Protein AF-A0A834W1Y5-F1 (afdb_monomer_lite)

Radius of gyration: 19.92 Å; chains: 1; bounding box: 45×45×52 Å

InterPro domains:
  IPR004853 Sugar phosphate transporter domain [PF03151] (4-150)
  IPR037185 Multidrug transporter EmrE superfamily [SSF103481] (74-153)
  IPR050186 Triose Phosphate/Phosphate Translocator [PTHR11132] (5-156)

Sequence (162 aa):
MERAGFWSAMASNLTNQSRNVLSKKVMAKKEESIDNITLFSIITIMSFFLLAPVTVFMEGVKFTPAYLQSAGLNVGQVYTRSLIAALCFHAYQQVSYMILQRVSPVTHSVGNCVKRVVVIVSSVIFFQTPVSPINAFGTGIALAGVFLYSRVKRIKAKPKTA

pLDDT: mean 78.98, std 10.66, range [37.41, 92.5]

Secondary structure (DSSP, 8-state):
-HHHHHHHHHHHHHHHHHHHHHHHHHHHH-SS---HHHHHHHHHHHHHHHHHHHHHHHH-S---HHHHHHTT--HHHHHHHHHHHHHHHHHHHHHHHHHHHHS-HHHHHHHHHHHHHHHHHHHHHHH-----HHHHHHHHHHHHHHHHHHHHHHHHTS----

Structure (mmCIF, N/CA/C/O backbone):
data_AF-A0A834W1Y5-F1
#
_entry.id   AF-A0A834W1Y5-F1
#
loop_
_atom_site.group_PDB
_atom_site.id
_atom_site.type_symbol
_atom_site.label_atom_id
_atom_site.label_alt_id
_atom_site.label_comp_id
_atom_site.label_asym_id
_atom_site.label_entity_id
_atom_site.label_seq_id
_atom_site.pdbx_PDB_ins_code
_atom_site.Cartn_x
_atom_site.Cartn_y
_atom_site.Cartn_z
_atom_site.occupancy
_atom_site.B_iso_or_equiv
_atom_site.auth_seq_id
_atom_site.auth_comp_id
_atom_site.auth_asym_id
_atom_site.auth_atom_id
_atom_site.pdbx_PDB_model_num
ATOM 1 N N . MET A 1 1 ? 18.088 -9.286 -2.445 1.00 56.00 1 MET A N 1
ATOM 2 C CA . MET A 1 1 ? 16.839 -8.503 -2.612 1.00 56.00 1 MET A CA 1
ATOM 3 C C . MET A 1 1 ? 15.673 -9.060 -1.783 1.00 56.00 1 MET A C 1
ATOM 5 O O . MET A 1 1 ? 14.942 -8.272 -1.199 1.00 56.00 1 MET A O 1
ATOM 9 N N . GLU A 1 2 ? 15.536 -10.386 -1.642 1.00 62.88 2 GLU A N 1
ATOM 10 C CA . GLU A 1 2 ? 14.401 -11.041 -0.954 1.00 62.88 2 GLU A CA 1
ATOM 11 C C . GLU A 1 2 ? 14.188 -10.626 0.515 1.00 62.88 2 GLU A C 1
ATOM 13 O O . GLU A 1 2 ? 13.062 -10.344 0.920 1.00 62.88 2 GLU A O 1
ATOM 18 N N . ARG A 1 3 ? 15.260 -10.505 1.315 1.00 83.88 3 ARG A N 1
ATOM 19 C CA . ARG A 1 3 ? 15.147 -10.126 2.740 1.00 83.88 3 ARG A CA 1
ATOM 20 C C . ARG A 1 3 ? 14.629 -8.697 2.932 1.00 83.88 3 ARG A C 1
ATOM 22 O O . ARG A 1 3 ? 13.790 -8.464 3.795 1.00 83.88 3 ARG A O 1
ATOM 29 N N . ALA A 1 4 ? 15.092 -7.750 2.115 1.00 87.12 4 ALA A N 1
ATOM 30 C CA . ALA A 1 4 ? 14.661 -6.354 2.197 1.00 87.12 4 ALA A CA 1
ATOM 31 C C . ALA A 1 4 ? 13.180 -6.194 1.815 1.00 87.12 4 ALA A C 1
ATOM 33 O O . ALA A 1 4 ? 12.445 -5.484 2.500 1.00 87.12 4 ALA A O 1
ATOM 34 N N . GLY A 1 5 ? 12.723 -6.910 0.778 1.00 88.44 5 GLY A N 1
ATOM 35 C CA . GLY A 1 5 ? 11.311 -6.936 0.388 1.00 88.44 5 GLY A CA 1
ATOM 36 C C . GLY A 1 5 ? 10.411 -7.507 1.486 1.00 88.44 5 GLY A C 1
ATOM 37 O O . GLY A 1 5 ? 9.386 -6.910 1.811 1.00 88.44 5 GLY A O 1
ATOM 38 N N . PHE A 1 6 ? 10.829 -8.606 2.122 1.00 88.19 6 PHE A N 1
ATOM 39 C CA . PHE A 1 6 ? 10.097 -9.205 3.239 1.00 88.19 6 PHE A CA 1
ATOM 40 C C . PHE A 1 6 ? 9.972 -8.251 4.437 1.00 88.19 6 PHE A C 1
ATOM 42 O O . PHE A 1 6 ? 8.865 -8.006 4.921 1.00 88.19 6 PHE A O 1
ATOM 49 N N . TRP A 1 7 ? 11.083 -7.663 4.892 1.00 92.50 7 TRP A N 1
ATOM 50 C CA . TRP A 1 7 ? 11.070 -6.729 6.024 1.00 92.50 7 TRP A CA 1
ATOM 51 C C . TRP A 1 7 ? 10.273 -5.459 5.726 1.00 92.50 7 TRP A C 1
ATOM 53 O O . TRP A 1 7 ? 9.507 -5.012 6.578 1.00 92.50 7 TRP A O 1
ATOM 63 N N . SER A 1 8 ? 10.378 -4.921 4.508 1.00 89.75 8 SER A N 1
ATOM 64 C CA . SER A 1 8 ? 9.575 -3.775 4.071 1.00 89.75 8 SER A CA 1
ATOM 65 C C . SER A 1 8 ? 8.075 -4.102 4.066 1.00 89.75 8 SER A C 1
ATOM 67 O O . SER A 1 8 ? 7.265 -3.336 4.593 1.00 89.75 8 SER A O 1
ATOM 69 N N . ALA A 1 9 ? 7.690 -5.288 3.580 1.00 87.81 9 ALA A N 1
ATOM 70 C CA . ALA A 1 9 ? 6.300 -5.742 3.606 1.00 87.81 9 ALA A CA 1
ATOM 71 C C . ALA A 1 9 ? 5.764 -5.904 5.043 1.00 87.81 9 ALA A C 1
ATOM 73 O O . ALA A 1 9 ? 4.636 -5.494 5.338 1.00 87.81 9 ALA A O 1
ATOM 74 N N . MET A 1 10 ? 6.568 -6.455 5.959 1.00 92.25 10 MET A N 1
ATOM 75 C CA . MET A 1 10 ? 6.203 -6.588 7.375 1.00 92.25 10 MET A CA 1
ATOM 76 C C . MET A 1 10 ? 6.087 -5.227 8.073 1.00 92.25 10 MET A C 1
ATOM 78 O O . MET A 1 10 ? 5.106 -4.986 8.782 1.00 92.25 10 MET A O 1
ATOM 82 N N . ALA A 1 11 ? 7.024 -4.311 7.821 1.00 92.12 11 ALA A N 1
ATOM 83 C CA . ALA A 1 11 ? 6.980 -2.948 8.342 1.00 92.12 11 ALA A CA 1
ATOM 84 C C . ALA A 1 11 ? 5.742 -2.188 7.838 1.00 92.12 11 ALA A C 1
ATOM 86 O O . ALA A 1 11 ? 5.044 -1.559 8.633 1.00 92.12 11 ALA A O 1
ATOM 87 N N . SER A 1 12 ? 5.408 -2.309 6.547 1.00 87.31 12 SER A N 1
ATOM 88 C CA . SER A 1 12 ? 4.201 -1.716 5.953 1.00 87.31 12 SER A CA 1
ATOM 89 C C . SER A 1 12 ? 2.916 -2.225 6.616 1.00 87.31 12 SER A C 1
ATOM 91 O O . SER A 1 12 ? 1.999 -1.453 6.901 1.00 87.31 12 SER A O 1
ATOM 93 N N . ASN A 1 13 ? 2.851 -3.521 6.939 1.00 88.81 13 ASN A N 1
ATOM 94 C CA . ASN A 1 13 ? 1.710 -4.081 7.662 1.00 88.81 13 ASN A CA 1
ATOM 95 C C . ASN A 1 13 ? 1.540 -3.451 9.043 1.00 88.81 13 ASN A C 1
ATOM 97 O O . ASN A 1 13 ? 0.420 -3.094 9.414 1.00 88.81 13 ASN A O 1
ATOM 101 N N . LEU A 1 14 ? 2.638 -3.300 9.782 1.00 90.44 14 LEU A N 1
ATOM 102 C CA . LEU A 1 14 ? 2.621 -2.707 11.111 1.00 90.44 14 LEU A CA 1
ATOM 103 C C . LEU A 1 14 ? 2.205 -1.232 11.058 1.00 90.44 14 LEU A C 1
ATOM 105 O O . LEU A 1 14 ? 1.275 -0.835 11.758 1.00 90.44 14 LEU A O 1
ATOM 109 N N . THR A 1 15 ? 2.835 -0.427 10.201 1.00 88.81 15 THR A N 1
ATOM 110 C CA . THR A 1 15 ? 2.545 1.012 10.099 1.00 88.81 15 THR A CA 1
ATOM 111 C C . THR A 1 15 ? 1.119 1.274 9.622 1.00 88.81 15 THR A C 1
ATOM 113 O O . THR A 1 15 ? 0.429 2.118 10.198 1.00 88.81 15 THR A O 1
ATOM 116 N N . ASN A 1 16 ? 0.621 0.512 8.643 1.00 84.75 16 ASN A N 1
ATOM 117 C CA . ASN A 1 16 ? -0.735 0.688 8.129 1.00 84.75 16 ASN A CA 1
ATOM 118 C C . ASN A 1 16 ? -1.804 0.299 9.166 1.00 84.75 16 ASN A C 1
ATOM 120 O O . ASN A 1 16 ? -2.826 0.974 9.282 1.00 84.75 16 ASN A O 1
ATOM 124 N N . GLN A 1 17 ? -1.573 -0.751 9.962 1.00 86.19 17 GLN A N 1
ATOM 125 C CA . GLN A 1 17 ? -2.493 -1.115 11.047 1.00 86.19 17 GLN A CA 1
ATOM 126 C C . GLN A 1 17 ? -2.444 -0.115 12.207 1.00 86.19 17 GLN A C 1
ATOM 128 O O . GLN A 1 17 ? -3.495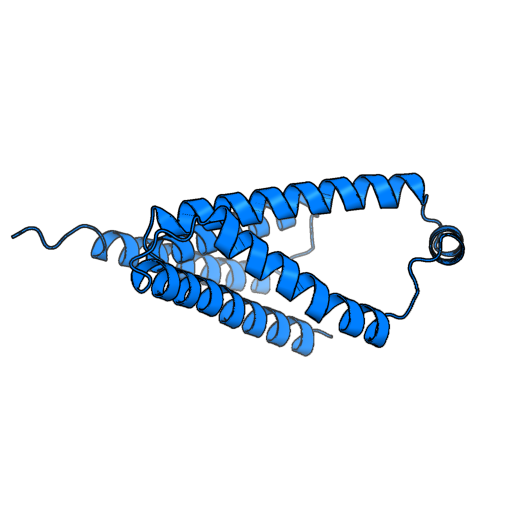 0.280 12.717 1.00 86.19 17 GLN A O 1
ATOM 133 N N . SER A 1 18 ? -1.253 0.363 12.580 1.00 87.94 18 SER A N 1
ATOM 134 C CA . SER A 1 18 ? -1.088 1.426 13.577 1.00 87.94 18 SER A CA 1
ATOM 135 C C . SER A 1 18 ? -1.818 2.702 13.161 1.00 87.94 18 SER A C 1
ATOM 137 O O . SER A 1 18 ? -2.569 3.261 13.960 1.00 87.94 18 SER A O 1
ATOM 139 N N . ARG A 1 19 ? -1.693 3.115 11.891 1.00 85.19 19 ARG A N 1
ATOM 140 C CA . ARG A 1 19 ? -2.436 4.246 11.316 1.00 85.19 19 ARG A CA 1
ATOM 141 C C . ARG A 1 19 ? -3.945 4.073 11.486 1.00 85.19 19 ARG A C 1
ATOM 143 O O . ARG A 1 19 ? -4.605 5.015 11.919 1.00 85.19 19 ARG A O 1
ATOM 150 N N . ASN A 1 20 ? -4.490 2.890 11.199 1.00 84.50 20 ASN A N 1
ATOM 151 C CA . ASN A 1 20 ? -5.928 2.628 11.328 1.00 84.50 20 ASN A CA 1
ATOM 152 C C . ASN A 1 20 ? -6.409 2.749 12.785 1.00 84.50 20 ASN A C 1
ATOM 154 O O . ASN A 1 20 ? -7.419 3.398 13.059 1.00 84.50 20 ASN A O 1
ATOM 158 N N . VAL A 1 21 ? -5.675 2.160 13.736 1.00 85.00 21 VAL A N 1
ATOM 159 C CA . VAL A 1 21 ? -6.026 2.202 15.167 1.00 85.00 21 VAL A CA 1
ATOM 160 C C . VAL A 1 21 ? -5.894 3.615 15.733 1.00 85.00 21 VAL A C 1
ATOM 162 O O . VAL A 1 21 ? -6.798 4.079 16.427 1.00 85.00 21 VAL A O 1
ATOM 165 N N . LEU A 1 22 ? -4.798 4.314 15.428 1.00 84.38 22 LEU A N 1
ATOM 166 C CA . LEU A 1 22 ? -4.573 5.689 15.873 1.00 84.38 22 LEU A CA 1
ATOM 167 C C . LEU A 1 22 ? -5.603 6.645 15.273 1.00 84.38 22 LEU A C 1
ATOM 169 O O . LEU A 1 22 ? -6.180 7.433 16.015 1.00 84.38 22 LEU A O 1
ATOM 173 N N . SER A 1 23 ? -5.909 6.522 13.977 1.00 81.25 23 SER A N 1
ATOM 174 C CA . SER A 1 23 ? -6.954 7.331 13.331 1.00 81.25 23 SER A CA 1
ATOM 175 C C . SER A 1 23 ? -8.292 7.143 14.037 1.00 81.25 23 SER A C 1
ATOM 177 O O . SER A 1 23 ? -8.954 8.122 14.358 1.00 81.25 23 SER A O 1
ATOM 179 N N . LYS A 1 24 ? -8.650 5.898 14.382 1.00 78.31 24 LYS A N 1
ATOM 180 C CA . LYS A 1 24 ? -9.882 5.622 15.127 1.00 78.31 24 LYS A CA 1
ATOM 181 C C . LYS A 1 24 ? -9.867 6.199 16.546 1.00 78.31 24 LYS A C 1
ATOM 183 O O . LYS A 1 24 ? -10.880 6.727 16.989 1.00 78.31 24 LYS A O 1
ATOM 188 N N . LYS A 1 25 ? -8.736 6.125 17.258 1.00 81.19 25 LYS A N 1
ATOM 189 C CA . LYS A 1 25 ? -8.589 6.730 18.594 1.00 81.19 25 LYS A CA 1
ATOM 190 C C . LYS A 1 25 ? -8.709 8.253 18.549 1.00 81.19 25 LYS A C 1
ATOM 192 O O . LYS A 1 25 ? -9.354 8.820 19.419 1.00 81.19 25 LYS A O 1
ATOM 197 N N . VAL A 1 26 ? -8.112 8.904 17.549 1.00 79.12 26 VAL A N 1
ATOM 198 C CA . VAL A 1 26 ? -8.203 10.361 17.359 1.00 79.12 26 VAL A CA 1
ATOM 199 C C . VAL A 1 26 ? -9.633 10.770 17.007 1.00 79.12 26 VAL A C 1
ATOM 201 O O . VAL A 1 26 ? -10.145 11.708 17.607 1.00 79.12 26 VAL A O 1
ATOM 204 N N . MET A 1 27 ? -10.302 10.020 16.123 1.00 74.12 27 MET A N 1
ATOM 205 C CA . MET A 1 27 ? -11.720 10.220 15.793 1.00 74.12 27 MET A CA 1
ATOM 206 C C . MET A 1 27 ? -12.651 10.072 17.006 1.00 74.12 27 MET A C 1
ATOM 208 O O . MET A 1 27 ? -13.700 10.695 17.031 1.00 74.12 27 MET A O 1
ATOM 212 N N . ALA A 1 28 ? -12.293 9.245 17.994 1.00 71.12 28 ALA A N 1
ATOM 213 C CA . ALA A 1 28 ? -13.103 9.027 19.195 1.00 71.12 28 ALA A CA 1
ATOM 214 C C . ALA A 1 28 ? -12.808 10.012 20.345 1.00 71.12 28 ALA A C 1
ATOM 216 O O . ALA A 1 28 ? -13.606 10.098 21.269 1.00 71.12 28 ALA A O 1
ATOM 217 N N . LYS A 1 29 ? -11.656 10.704 20.334 1.00 67.81 29 LYS A N 1
ATOM 218 C CA . LYS A 1 29 ? -11.201 11.588 21.429 1.00 67.81 29 LYS A CA 1
ATOM 219 C C . LYS A 1 29 ? -11.506 13.074 21.227 1.00 67.81 29 LYS A C 1
ATOM 221 O O . LYS A 1 29 ? -11.409 13.818 22.196 1.00 67.81 29 LYS A O 1
ATOM 226 N N . LYS A 1 30 ? -11.779 13.529 20.002 1.00 62.81 30 LYS A N 1
ATOM 227 C CA . LYS A 1 30 ? -12.128 14.932 19.742 1.00 62.81 30 LYS A CA 1
ATOM 228 C C . LYS A 1 30 ? -13.648 15.087 19.757 1.00 62.81 30 LYS A C 1
ATOM 230 O O . LYS A 1 30 ? -14.318 14.490 18.924 1.00 62.81 30 LYS A O 1
ATOM 235 N N . GLU A 1 31 ? -14.154 15.862 20.717 1.00 53.50 31 GLU A N 1
ATOM 236 C CA . GLU A 1 31 ? -15.579 16.219 20.844 1.00 53.50 31 GLU A CA 1
ATOM 237 C C . GLU A 1 31 ? -16.061 17.122 19.696 1.00 53.50 31 GLU A C 1
ATOM 239 O O . GLU A 1 31 ? -17.232 17.074 19.332 1.00 53.50 31 GLU A O 1
ATOM 244 N N . GLU A 1 32 ? -15.161 17.871 19.051 1.00 53.06 32 GLU A N 1
ATOM 245 C CA . GLU A 1 32 ? -15.451 18.522 17.773 1.00 53.06 32 GLU A CA 1
ATOM 246 C C . GLU A 1 32 ? -15.306 17.525 16.623 1.00 53.06 32 GLU A C 1
ATOM 248 O O . GLU A 1 32 ? -14.250 16.914 16.424 1.00 53.06 32 GLU A O 1
ATOM 253 N N . SER A 1 33 ? -16.382 17.388 15.852 1.00 53.81 33 SER A N 1
ATOM 254 C CA . SER A 1 33 ? -16.520 16.551 14.665 1.00 53.81 33 SER A CA 1
ATOM 255 C C . SER A 1 33 ? -15.486 16.900 13.590 1.00 53.81 33 SER A C 1
ATOM 257 O O . SER A 1 33 ? -15.793 17.577 12.608 1.00 53.81 33 SER A O 1
ATOM 259 N N . ILE A 1 34 ? -14.244 16.438 13.741 1.00 59.81 34 ILE A N 1
ATOM 260 C CA . ILE A 1 34 ? -13.301 16.461 12.629 1.00 59.81 34 ILE A CA 1
ATOM 261 C C . ILE A 1 34 ? -13.858 15.532 11.564 1.00 59.81 34 ILE A C 1
ATOM 263 O O . ILE A 1 34 ? -13.899 14.309 11.729 1.00 59.81 34 ILE A O 1
ATOM 267 N N . ASP A 1 35 ? -14.289 16.146 10.467 1.00 66.00 35 ASP A N 1
ATOM 268 C CA . ASP A 1 35 ? -14.728 15.408 9.308 1.00 66.00 35 ASP A CA 1
ATOM 269 C C . ASP A 1 35 ? -13.561 14.595 8.735 1.00 66.00 35 ASP A C 1
ATOM 271 O O . ASP A 1 35 ? -12.374 14.912 8.829 1.00 66.00 35 ASP A O 1
ATOM 275 N N . ASN A 1 36 ? -13.898 13.452 8.189 1.00 61.84 36 ASN A N 1
ATOM 276 C CA . ASN A 1 36 ? -12.979 12.332 8.023 1.00 61.84 36 ASN A CA 1
ATOM 277 C C . ASN A 1 36 ? -12.220 12.437 6.722 1.00 61.84 36 ASN A C 1
ATOM 279 O O . ASN A 1 36 ? -11.084 11.976 6.607 1.00 61.84 36 ASN A O 1
ATOM 283 N N . ILE A 1 37 ? -12.848 13.152 5.798 1.00 67.94 37 ILE A N 1
ATOM 284 C CA . ILE A 1 37 ? -12.219 13.790 4.665 1.00 67.94 37 ILE A CA 1
ATOM 285 C C . ILE A 1 37 ? -11.113 14.718 5.175 1.00 67.94 37 ILE A C 1
ATOM 287 O O . ILE A 1 37 ? -9.986 14.575 4.731 1.00 67.94 37 ILE A O 1
ATOM 291 N N . THR A 1 38 ? -11.357 15.567 6.177 1.00 74.62 38 THR A N 1
ATOM 292 C CA . THR A 1 38 ? -10.336 16.477 6.727 1.00 74.62 38 THR A CA 1
ATOM 293 C C . THR A 1 38 ? -9.180 15.725 7.386 1.00 74.62 38 THR A C 1
ATOM 295 O O . THR A 1 38 ? -8.022 16.019 7.098 1.00 74.62 38 THR A O 1
ATOM 298 N N . LEU A 1 39 ? -9.452 14.704 8.208 1.00 73.94 39 LEU A N 1
ATOM 299 C CA . LEU A 1 39 ? -8.393 13.904 8.842 1.00 73.94 39 LEU A CA 1
ATOM 300 C C . LEU A 1 39 ? -7.552 13.150 7.799 1.00 73.94 39 LEU A C 1
ATOM 302 O O . LEU A 1 39 ? -6.322 13.143 7.874 1.00 73.94 39 LEU A O 1
ATOM 306 N N . PHE A 1 40 ? -8.196 12.544 6.799 1.00 75.12 40 PHE A N 1
ATOM 307 C CA . PHE A 1 40 ? -7.506 11.865 5.704 1.00 75.12 40 PHE A CA 1
ATOM 308 C C . PHE A 1 40 ? -6.720 12.839 4.813 1.00 75.12 40 PHE A C 1
ATOM 310 O O . PHE A 1 40 ? -5.582 12.538 4.442 1.00 75.12 40 PHE A O 1
ATOM 317 N N . SER A 1 41 ? -7.283 14.012 4.520 1.00 74.75 41 SER A N 1
ATOM 318 C CA . SER A 1 41 ? -6.637 15.081 3.755 1.00 74.75 41 SER A CA 1
ATOM 319 C C . SER A 1 41 ? -5.399 15.603 4.472 1.00 74.75 41 SER A C 1
ATOM 321 O O . SER A 1 41 ? -4.337 15.660 3.860 1.00 74.75 41 SER A O 1
ATOM 323 N N . ILE A 1 42 ? -5.476 15.870 5.780 1.00 80.75 42 ILE A N 1
ATOM 324 C CA . ILE A 1 42 ? -4.315 16.288 6.581 1.00 80.75 42 ILE A CA 1
ATOM 325 C C . ILE A 1 42 ? -3.225 15.213 6.550 1.00 80.75 42 ILE A C 1
ATOM 327 O O . ILE A 1 42 ? -2.072 15.525 6.262 1.00 80.75 42 ILE A O 1
ATOM 331 N N . ILE A 1 43 ? -3.569 13.938 6.780 1.00 81.94 43 ILE A N 1
ATOM 332 C CA . ILE A 1 43 ? -2.580 12.849 6.714 1.00 81.94 43 ILE A CA 1
ATOM 333 C C . ILE A 1 43 ? -1.932 12.785 5.327 1.00 81.94 43 ILE A C 1
ATOM 335 O O . ILE A 1 43 ? -0.722 12.590 5.231 1.00 81.94 43 ILE A O 1
ATOM 339 N N . THR A 1 44 ? -2.712 12.939 4.258 1.00 83.00 44 THR A N 1
ATOM 340 C CA . THR A 1 44 ? -2.217 12.837 2.878 1.00 83.00 44 THR A CA 1
ATOM 341 C C . THR A 1 44 ? -1.298 14.004 2.519 1.00 83.00 44 THR A C 1
ATOM 343 O O . THR A 1 44 ? -0.225 13.771 1.969 1.00 83.00 44 THR A O 1
ATOM 346 N N . ILE A 1 45 ? -1.658 15.233 2.901 1.00 86.19 45 ILE A N 1
ATOM 347 C CA . ILE A 1 45 ? -0.835 16.433 2.691 1.00 86.19 45 ILE A CA 1
ATOM 348 C C . ILE A 1 45 ? 0.482 16.318 3.466 1.00 86.19 45 ILE A C 1
ATOM 350 O O . ILE A 1 45 ? 1.554 16.479 2.888 1.00 86.19 45 ILE A O 1
ATOM 354 N N . MET A 1 46 ? 0.428 15.951 4.749 1.00 86.06 46 MET A N 1
ATOM 355 C CA . MET A 1 46 ? 1.637 15.749 5.556 1.00 86.06 46 MET A CA 1
ATOM 356 C C . MET A 1 46 ? 2.520 14.628 4.993 1.00 86.06 46 MET A C 1
ATOM 358 O O . MET A 1 46 ? 3.741 14.762 4.952 1.00 86.06 46 MET A O 1
ATOM 362 N N . SER A 1 47 ? 1.909 13.537 4.514 1.00 85.38 47 SER A N 1
ATOM 363 C CA . SER A 1 47 ? 2.638 12.432 3.878 1.00 85.38 47 SER A CA 1
ATOM 364 C C . SER A 1 47 ? 3.331 12.879 2.593 1.00 85.38 47 SER A C 1
ATOM 366 O O . SER A 1 47 ? 4.454 12.455 2.349 1.00 85.38 47 SER A O 1
ATOM 368 N N . PHE A 1 48 ? 2.698 13.743 1.793 1.00 87.00 48 PHE A N 1
ATOM 369 C CA . PHE A 1 48 ? 3.297 14.295 0.580 1.00 87.00 48 PHE A CA 1
ATOM 370 C C . PHE A 1 48 ? 4.555 15.110 0.898 1.00 87.00 48 PHE A C 1
ATOM 372 O O . PHE A 1 48 ? 5.605 14.848 0.319 1.00 87.00 48 PHE A O 1
ATOM 379 N N . PHE A 1 49 ? 4.485 16.028 1.867 1.00 89.19 49 PHE A N 1
ATOM 380 C CA . PHE A 1 49 ? 5.641 16.845 2.253 1.00 89.19 49 PHE A CA 1
ATOM 381 C C . PHE A 1 49 ? 6.777 16.041 2.891 1.00 89.19 49 PHE A C 1
ATOM 383 O O . PHE A 1 49 ? 7.936 16.402 2.723 1.00 89.19 49 PHE A O 1
ATOM 390 N N . LEU A 1 50 ? 6.470 14.947 3.591 1.00 87.19 50 LEU A N 1
ATOM 391 C CA . LEU A 1 50 ? 7.484 14.038 4.131 1.00 87.19 50 LEU A CA 1
ATOM 392 C C . LEU A 1 50 ? 8.122 13.163 3.048 1.00 87.19 50 LEU A C 1
ATOM 394 O O . LEU A 1 50 ? 9.338 12.981 3.054 1.00 87.19 50 LEU A O 1
ATOM 398 N N . LEU A 1 51 ? 7.326 12.613 2.124 1.00 86.81 51 LEU A N 1
ATOM 399 C CA . LEU A 1 51 ? 7.848 11.733 1.076 1.00 86.81 51 LEU A CA 1
ATOM 400 C C . LEU A 1 51 ? 8.592 12.499 -0.014 1.00 86.81 51 LEU A C 1
ATOM 402 O O . LEU A 1 51 ? 9.601 11.990 -0.484 1.00 86.81 51 LEU A O 1
ATOM 406 N N . ALA A 1 52 ? 8.138 13.692 -0.403 1.00 86.19 52 ALA A N 1
ATOM 407 C CA . ALA A 1 52 ? 8.735 14.463 -1.492 1.00 86.19 52 ALA A CA 1
ATOM 408 C C . ALA A 1 52 ? 10.271 14.619 -1.373 1.00 86.19 52 ALA A C 1
ATOM 410 O O . ALA A 1 52 ? 10.976 14.193 -2.294 1.00 86.19 52 ALA A O 1
ATOM 411 N N . PRO A 1 53 ? 10.842 15.120 -0.257 1.00 86.75 53 PRO A N 1
ATOM 412 C CA . PRO A 1 53 ? 12.293 15.247 -0.123 1.00 86.75 53 PRO A CA 1
ATOM 413 C C . PRO A 1 53 ? 12.999 13.886 -0.073 1.00 86.75 53 PRO A C 1
ATOM 415 O O . PRO A 1 53 ? 14.066 13.731 -0.661 1.00 86.75 53 PRO A O 1
ATOM 418 N N . VAL A 1 54 ? 12.393 12.878 0.564 1.00 86.94 54 VAL A N 1
ATOM 419 C CA . VAL A 1 54 ? 12.959 11.521 0.644 1.00 86.94 54 VAL A CA 1
ATOM 420 C C . VAL A 1 54 ? 13.043 10.883 -0.743 1.00 86.94 54 VAL A C 1
ATOM 422 O O . VAL A 1 54 ? 14.071 10.308 -1.089 1.00 86.94 54 VAL A O 1
ATOM 425 N N . THR A 1 55 ? 11.998 11.024 -1.563 1.00 85.38 55 THR A N 1
ATOM 426 C CA . THR A 1 55 ? 11.978 10.501 -2.936 1.00 85.38 55 THR A CA 1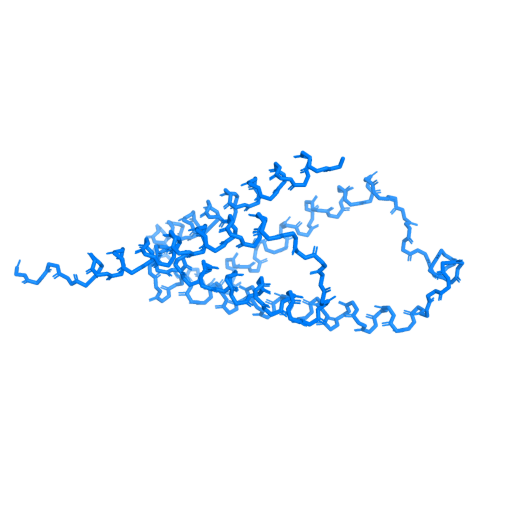
ATOM 427 C C . THR A 1 55 ? 13.024 11.175 -3.814 1.00 85.38 55 THR A C 1
ATOM 429 O O . THR A 1 55 ? 13.767 10.485 -4.507 1.00 85.38 55 THR A O 1
ATOM 432 N N . VAL A 1 56 ? 13.163 12.502 -3.722 1.00 84.56 56 VAL A N 1
ATOM 433 C CA . VAL A 1 56 ? 14.187 13.241 -4.475 1.00 84.56 56 VAL A CA 1
ATOM 434 C C . VAL A 1 56 ? 15.594 12.821 -4.047 1.00 84.56 56 VAL A C 1
ATOM 436 O O . VAL A 1 56 ? 16.461 12.664 -4.900 1.00 84.56 56 VAL A O 1
ATOM 439 N N . PHE A 1 57 ? 15.821 12.586 -2.753 1.00 86.56 57 PHE A N 1
ATOM 440 C CA . PHE A 1 57 ? 17.126 12.170 -2.241 1.00 86.56 57 PHE A CA 1
ATOM 441 C C . PHE A 1 57 ? 17.493 10.724 -2.614 1.00 86.56 57 PHE A C 1
ATOM 443 O O . PHE A 1 57 ? 18.634 10.463 -2.983 1.00 86.56 57 PHE A O 1
ATOM 450 N N . MET A 1 58 ? 16.549 9.777 -2.532 1.00 82.81 58 MET A N 1
ATOM 451 C CA . MET A 1 58 ? 16.828 8.360 -2.812 1.00 82.81 58 MET A CA 1
ATOM 452 C C . MET A 1 58 ? 16.857 8.031 -4.307 1.00 82.81 58 MET A C 1
ATOM 454 O O . MET A 1 58 ? 17.701 7.252 -4.749 1.00 82.81 58 MET A O 1
ATOM 458 N N . GLU A 1 59 ? 15.925 8.579 -5.087 1.00 75.06 59 GLU A N 1
ATOM 459 C CA . GLU A 1 59 ? 15.781 8.234 -6.505 1.00 75.06 59 GLU A CA 1
ATOM 460 C C . GLU A 1 59 ? 16.474 9.242 -7.431 1.00 75.06 59 GLU A C 1
ATOM 462 O O . GLU A 1 59 ? 16.873 8.867 -8.538 1.00 75.06 59 GLU A O 1
ATOM 467 N N . GLY A 1 60 ? 16.681 10.486 -6.982 1.00 72.06 60 GLY A N 1
ATOM 468 C CA . GLY A 1 60 ? 17.133 11.601 -7.815 1.00 72.06 60 GLY A CA 1
ATOM 469 C C . GLY A 1 60 ? 16.031 12.132 -8.743 1.00 72.06 60 GLY A C 1
ATOM 470 O O . GLY A 1 60 ? 14.911 11.625 -8.780 1.00 72.06 60 GLY A O 1
ATOM 471 N N . VAL A 1 61 ? 16.343 13.146 -9.560 1.00 66.88 61 VAL A N 1
ATOM 472 C CA . VAL A 1 61 ? 15.413 13.675 -10.583 1.00 66.88 61 VAL A CA 1
ATOM 473 C C . VAL A 1 61 ? 15.456 12.795 -11.842 1.00 66.88 61 VAL A C 1
ATOM 475 O O . VAL A 1 61 ? 15.891 13.210 -12.914 1.00 66.88 61 VAL A O 1
ATOM 478 N N . LYS A 1 62 ? 15.015 11.539 -11.713 1.00 64.31 62 LYS A N 1
ATOM 479 C CA . LYS A 1 62 ? 14.906 10.579 -12.833 1.00 64.31 62 LYS A CA 1
ATOM 480 C C . LYS A 1 62 ? 13.600 10.707 -13.625 1.00 64.31 62 LYS A C 1
ATOM 482 O O . LYS A 1 62 ? 13.424 10.054 -14.644 1.00 64.31 62 LYS A O 1
ATOM 487 N N . PHE A 1 63 ? 12.701 11.592 -13.201 1.00 61.41 63 PHE A N 1
ATOM 488 C CA . PHE A 1 63 ? 11.443 11.910 -13.888 1.00 61.41 63 PHE A CA 1
ATOM 489 C C . PHE A 1 63 ? 11.608 12.923 -15.034 1.00 61.41 63 PHE A C 1
ATOM 491 O O . PHE A 1 63 ? 10.649 13.585 -15.427 1.00 61.41 63 PHE A O 1
ATOM 498 N N . THR A 1 64 ? 12.813 13.085 -15.580 1.00 66.56 64 THR A N 1
ATOM 499 C CA . THR A 1 64 ? 13.013 13.937 -16.754 1.00 66.56 64 THR A CA 1
ATOM 500 C C . THR A 1 64 ? 12.483 13.234 -18.010 1.00 66.56 64 THR A C 1
ATOM 502 O O . THR A 1 64 ? 12.756 12.046 -18.204 1.00 66.56 64 THR A O 1
ATOM 505 N N . PRO A 1 65 ? 11.770 13.943 -18.909 1.00 63.00 65 PRO A N 1
ATOM 506 C CA . PRO A 1 65 ? 11.276 13.372 -20.164 1.00 63.00 65 PRO A CA 1
ATOM 507 C C . PRO A 1 65 ? 12.380 12.681 -20.969 1.00 63.00 65 PRO A C 1
ATOM 509 O O . PRO A 1 65 ? 12.153 11.606 -21.511 1.00 63.00 65 PRO A O 1
ATOM 512 N N . ALA A 1 66 ? 13.594 13.242 -20.947 1.00 64.56 66 ALA A N 1
ATOM 513 C CA . ALA A 1 66 ? 14.778 12.691 -21.602 1.00 64.56 66 ALA A CA 1
ATOM 514 C C . ALA A 1 66 ? 15.191 11.302 -21.074 1.00 64.56 66 ALA A C 1
ATOM 516 O O . ALA A 1 66 ? 15.613 10.458 -21.860 1.00 64.56 66 ALA A O 1
ATOM 517 N N . TYR A 1 67 ? 15.037 11.037 -19.770 1.00 67.25 67 TYR A N 1
ATOM 518 C CA . TYR A 1 67 ? 15.336 9.732 -19.167 1.00 67.25 67 TYR A CA 1
ATOM 519 C C . TYR A 1 67 ? 14.258 8.686 -19.492 1.00 67.25 67 TYR A C 1
ATOM 521 O O . TYR A 1 67 ? 14.555 7.521 -19.738 1.00 67.25 67 TYR A O 1
ATOM 529 N N . LEU A 1 68 ? 12.990 9.101 -19.544 1.00 68.25 68 LEU A N 1
ATOM 530 C CA . LEU A 1 68 ? 11.885 8.214 -19.921 1.00 68.25 68 LEU A CA 1
ATOM 531 C C . LEU A 1 68 ? 11.934 7.841 -21.409 1.00 68.25 68 LEU A C 1
ATOM 533 O O . LEU A 1 68 ? 11.689 6.689 -21.764 1.00 68.25 68 LEU A O 1
ATOM 537 N N . GLN A 1 69 ? 12.308 8.793 -22.267 1.00 66.19 69 GLN A N 1
ATOM 538 C CA . GLN A 1 69 ? 12.504 8.551 -23.695 1.00 66.19 69 GLN A CA 1
ATOM 539 C C . GLN A 1 69 ? 13.713 7.647 -23.962 1.00 66.19 69 GLN A C 1
ATOM 541 O O . GLN A 1 69 ? 13.613 6.744 -24.789 1.00 66.19 69 GLN A O 1
ATOM 546 N N . SER A 1 70 ? 14.825 7.828 -23.237 1.00 70.06 70 SER A N 1
ATOM 547 C CA . SER A 1 70 ? 15.999 6.952 -23.362 1.00 70.06 70 SER A CA 1
ATOM 548 C C . SER A 1 70 ? 15.754 5.536 -22.827 1.00 70.06 70 SER A C 1
ATOM 550 O O . SER A 1 70 ? 16.373 4.590 -23.305 1.00 70.06 70 SER A O 1
ATOM 552 N N . ALA A 1 71 ? 14.798 5.363 -21.909 1.00 70.75 71 ALA A N 1
ATOM 553 C CA . ALA A 1 71 ? 14.310 4.060 -21.454 1.00 70.75 71 ALA A CA 1
ATOM 554 C C . ALA A 1 71 ? 13.319 3.383 -22.431 1.00 70.75 71 ALA A C 1
ATOM 556 O O . ALA A 1 71 ? 12.790 2.316 -22.121 1.00 70.75 71 ALA A O 1
ATOM 557 N N . GLY A 1 72 ? 13.036 3.992 -23.591 1.00 71.88 72 GLY A N 1
ATOM 558 C CA . GLY A 1 72 ? 12.106 3.458 -24.592 1.00 71.88 72 GLY A CA 1
ATOM 559 C C . GLY A 1 72 ? 10.627 3.587 -24.209 1.00 71.88 72 GLY A C 1
ATOM 560 O O . GLY A 1 72 ? 9.777 2.914 -24.790 1.00 71.88 72 GLY A O 1
ATOM 561 N N . LEU A 1 73 ? 10.299 4.434 -23.227 1.00 74.69 73 LEU A N 1
ATOM 562 C CA . LEU A 1 73 ? 8.938 4.612 -22.729 1.00 74.69 73 LEU A CA 1
ATOM 563 C C . LEU A 1 73 ? 8.285 5.861 -23.330 1.00 74.69 73 LEU A C 1
ATOM 565 O O . LEU A 1 73 ? 8.859 6.950 -23.356 1.00 74.69 73 LEU A O 1
ATOM 569 N N . ASN A 1 74 ? 7.032 5.726 -23.768 1.00 80.38 74 ASN A N 1
ATOM 570 C CA . ASN A 1 74 ? 6.256 6.867 -24.241 1.00 80.38 74 ASN A CA 1
ATOM 571 C C . ASN A 1 74 ? 5.805 7.727 -23.047 1.00 80.38 74 ASN A C 1
ATOM 573 O O . ASN A 1 74 ? 4.971 7.300 -22.245 1.00 80.38 74 ASN A O 1
ATOM 577 N N . VAL A 1 75 ? 6.346 8.944 -22.944 1.00 76.94 75 VAL A N 1
ATOM 578 C CA . VAL A 1 75 ? 6.099 9.875 -21.827 1.00 76.94 75 VAL A CA 1
ATOM 579 C C . VAL A 1 75 ? 4.605 10.148 -21.634 1.00 76.94 75 VAL A C 1
ATOM 581 O O . VAL A 1 75 ? 4.128 10.140 -20.501 1.00 76.94 75 VAL A O 1
ATOM 584 N N . GLY A 1 76 ? 3.851 10.310 -22.728 1.00 76.56 76 GLY A N 1
ATOM 585 C CA . GLY A 1 76 ? 2.405 10.529 -22.676 1.00 76.56 76 GLY A CA 1
ATOM 586 C C . GLY A 1 76 ? 1.667 9.337 -22.069 1.00 76.56 76 GLY A C 1
ATOM 587 O O . GLY A 1 76 ? 0.856 9.500 -21.161 1.00 76.56 76 GLY A O 1
ATOM 588 N N . GLN A 1 77 ? 2.010 8.119 -22.489 1.00 80.75 77 GLN A N 1
ATOM 589 C CA . GLN A 1 77 ? 1.391 6.902 -21.962 1.00 80.75 77 GLN A CA 1
ATOM 590 C C . GLN A 1 77 ? 1.754 6.644 -20.493 1.00 80.75 77 GLN A C 1
ATOM 592 O O . GLN A 1 77 ? 0.888 6.244 -19.712 1.00 80.75 77 GLN A O 1
ATOM 597 N N . VAL A 1 78 ? 3.014 6.871 -20.106 1.00 82.75 78 VAL A N 1
ATOM 598 C CA . VAL A 1 78 ? 3.461 6.753 -18.709 1.00 82.75 78 VAL A CA 1
ATOM 599 C C . VAL A 1 78 ? 2.723 7.764 -17.841 1.00 82.75 78 VAL A C 1
ATOM 601 O O . VAL A 1 78 ? 2.202 7.385 -16.794 1.00 82.75 78 VAL A O 1
ATOM 604 N N . TYR A 1 79 ? 2.606 9.013 -18.291 1.00 82.12 79 TYR A N 1
ATOM 605 C CA . TYR A 1 79 ? 1.878 10.055 -17.575 1.00 82.12 79 TYR A CA 1
ATOM 606 C C . TYR A 1 79 ? 0.400 9.693 -17.389 1.00 82.12 79 TYR A C 1
ATOM 608 O O . TYR A 1 79 ? -0.081 9.654 -16.258 1.00 82.12 79 TYR A O 1
ATOM 616 N N . THR A 1 80 ? -0.307 9.320 -18.462 1.00 83.75 80 THR A N 1
ATOM 617 C CA . THR A 1 80 ? -1.724 8.932 -18.385 1.00 83.75 80 THR A CA 1
ATOM 618 C C . THR A 1 80 ? -1.938 7.717 -17.480 1.00 83.75 80 THR A C 1
ATOM 620 O O . THR A 1 80 ? -2.817 7.741 -16.621 1.00 83.75 80 THR A O 1
ATOM 623 N N . ARG A 1 81 ? -1.120 6.662 -17.607 1.00 85.00 81 ARG A N 1
ATOM 624 C CA . ARG A 1 81 ? -1.228 5.466 -16.750 1.00 85.00 81 ARG A CA 1
ATOM 625 C C . ARG A 1 81 ? -0.925 5.779 -15.286 1.00 85.00 81 ARG A C 1
ATOM 627 O O . ARG A 1 81 ? -1.618 5.268 -14.409 1.00 85.00 81 ARG A O 1
ATOM 634 N N . SER A 1 82 ? 0.066 6.629 -15.027 1.00 84.62 82 SER A N 1
ATOM 635 C CA . SER A 1 82 ? 0.448 7.030 -13.668 1.00 84.62 82 SER A CA 1
ATOM 636 C C . SER A 1 82 ? -0.634 7.885 -13.016 1.00 84.62 82 SER A C 1
ATOM 638 O O . SER A 1 82 ? -0.966 7.655 -11.857 1.00 84.62 82 SER A O 1
ATOM 640 N N . LEU A 1 83 ? -1.245 8.812 -13.764 1.00 86.75 83 LEU A N 1
ATOM 641 C CA . LEU A 1 83 ? -2.383 9.598 -13.288 1.00 86.75 83 LEU A CA 1
ATOM 642 C C . LEU A 1 83 ? -3.588 8.717 -12.965 1.00 86.75 83 LEU A C 1
ATOM 644 O O . LEU A 1 83 ? -4.156 8.844 -11.883 1.00 86.75 83 LEU A O 1
ATOM 648 N N . ILE A 1 84 ? -3.955 7.795 -13.860 1.00 90.12 84 ILE A N 1
ATOM 649 C CA . ILE A 1 84 ? -5.067 6.868 -13.615 1.00 90.12 84 ILE A CA 1
ATOM 650 C C . ILE A 1 84 ? -4.780 6.025 -12.367 1.00 90.12 84 ILE A C 1
ATOM 652 O O . ILE A 1 84 ? -5.630 5.927 -11.484 1.00 90.12 84 ILE A O 1
ATOM 656 N N . ALA A 1 85 ? -3.571 5.472 -12.241 1.00 86.88 85 ALA A N 1
ATOM 657 C CA . ALA A 1 85 ? -3.178 4.695 -11.069 1.00 86.88 85 ALA A CA 1
ATOM 658 C C . ALA A 1 85 ? -3.227 5.526 -9.774 1.00 86.88 85 ALA A C 1
ATOM 660 O O . ALA A 1 85 ? -3.747 5.049 -8.764 1.00 86.88 85 ALA A O 1
ATOM 661 N N . ALA A 1 86 ? -2.742 6.771 -9.805 1.00 87.31 86 ALA A N 1
ATOM 662 C CA . ALA A 1 86 ? -2.765 7.681 -8.663 1.00 87.31 86 ALA A CA 1
ATOM 663 C C . ALA A 1 86 ? -4.199 8.033 -8.239 1.00 87.31 86 ALA A C 1
ATOM 665 O O . ALA A 1 86 ? -4.522 7.955 -7.052 1.00 87.31 86 ALA A O 1
ATOM 666 N N . LEU A 1 87 ? -5.078 8.345 -9.197 1.00 88.75 87 LEU A N 1
ATOM 667 C CA . LEU A 1 87 ? -6.492 8.625 -8.943 1.00 88.75 87 LEU A CA 1
ATOM 668 C C . LEU A 1 87 ? -7.211 7.402 -8.362 1.00 88.75 87 LEU A C 1
ATOM 670 O O . LEU A 1 87 ? -7.885 7.512 -7.338 1.00 88.75 87 LEU A O 1
ATOM 674 N N . CYS A 1 88 ? -7.017 6.219 -8.952 1.00 87.75 88 CYS A N 1
ATOM 675 C CA . CYS A 1 88 ? -7.586 4.974 -8.438 1.00 87.75 88 CYS A CA 1
ATOM 676 C C . CYS A 1 88 ? -7.085 4.656 -7.023 1.00 87.75 88 CYS A C 1
ATOM 678 O O . CYS A 1 88 ? -7.865 4.235 -6.165 1.00 87.75 88 CYS A O 1
ATOM 680 N N . PHE A 1 89 ? -5.794 4.867 -6.754 1.00 85.81 89 PHE A N 1
ATOM 681 C CA . PHE A 1 89 ? -5.219 4.639 -5.433 1.00 85.81 89 PHE A CA 1
ATOM 682 C C . PHE A 1 89 ? -5.767 5.621 -4.393 1.00 85.81 89 PHE A C 1
ATOM 684 O O . PHE A 1 89 ? -6.117 5.205 -3.285 1.00 85.81 89 PHE A O 1
ATOM 691 N N . HIS A 1 90 ? -5.893 6.900 -4.751 1.00 84.94 90 HIS A N 1
ATOM 692 C CA . HIS A 1 90 ? -6.473 7.914 -3.877 1.00 84.94 90 HIS A CA 1
ATOM 693 C C . HIS A 1 90 ? -7.934 7.591 -3.544 1.00 84.94 90 HIS A C 1
ATOM 695 O O . HIS A 1 90 ? -8.292 7.532 -2.367 1.00 84.94 90 HIS A O 1
ATOM 701 N N . ALA A 1 91 ? -8.745 7.271 -4.557 1.00 85.50 91 ALA A N 1
ATOM 702 C CA . ALA A 1 91 ? -10.136 6.866 -4.372 1.00 85.50 91 ALA A CA 1
ATOM 703 C C . ALA A 1 91 ? -10.255 5.624 -3.470 1.00 85.50 91 ALA A C 1
ATOM 705 O O . ALA A 1 91 ? -11.058 5.601 -2.536 1.00 85.50 91 ALA A O 1
ATOM 706 N N . TYR A 1 92 ? -9.408 4.609 -3.679 1.00 85.06 92 TYR A N 1
ATOM 707 C CA . TYR A 1 92 ? -9.356 3.432 -2.809 1.00 85.06 92 TYR A CA 1
ATOM 708 C C . TYR A 1 92 ? -9.046 3.800 -1.350 1.00 85.06 92 TYR A C 1
ATOM 710 O O . TYR A 1 92 ? -9.721 3.324 -0.432 1.00 85.06 92 TYR A O 1
ATOM 718 N N . GLN A 1 93 ? -8.031 4.637 -1.121 1.00 81.50 93 GLN A N 1
ATOM 719 C CA . GLN A 1 93 ? -7.628 5.042 0.225 1.00 81.50 93 GLN A CA 1
ATOM 720 C C . GLN A 1 93 ? -8.721 5.863 0.920 1.00 81.50 93 GLN A C 1
ATOM 722 O O . GLN A 1 93 ? -8.987 5.632 2.101 1.00 81.50 93 GLN A O 1
ATOM 727 N N . GLN A 1 94 ? -9.399 6.746 0.184 1.00 80.56 94 GLN A N 1
ATOM 728 C CA . GLN A 1 94 ? -10.519 7.540 0.684 1.00 80.56 94 GLN A CA 1
ATOM 729 C C . GLN A 1 94 ? -11.697 6.645 1.098 1.00 80.56 94 GLN A C 1
ATOM 731 O O . GLN A 1 94 ? -12.162 6.722 2.235 1.00 80.56 94 GLN A O 1
ATOM 736 N N . VAL A 1 95 ? -12.126 5.719 0.231 1.00 83.38 95 VAL A N 1
ATOM 737 C CA . VAL A 1 95 ? -13.204 4.759 0.539 1.00 83.38 95 VAL A CA 1
ATOM 738 C C . VAL A 1 95 ? -12.844 3.873 1.732 1.00 83.38 95 VAL A C 1
ATOM 740 O O . VAL A 1 95 ? -13.667 3.662 2.623 1.00 83.38 95 VAL A O 1
ATOM 743 N N . SER A 1 96 ? -11.602 3.394 1.802 1.00 79.81 96 SER A N 1
ATOM 744 C CA . SER A 1 96 ? -11.109 2.597 2.929 1.00 79.81 96 SER A CA 1
ATOM 745 C C . SER A 1 96 ? -11.205 3.353 4.260 1.00 79.81 96 SER A C 1
ATOM 747 O O . SER A 1 96 ? -11.615 2.773 5.270 1.00 79.81 96 SER A O 1
ATOM 749 N N . TYR A 1 97 ? -10.889 4.652 4.259 1.00 75.19 97 TYR A N 1
ATOM 750 C CA . TYR A 1 97 ? -11.011 5.516 5.432 1.00 75.19 97 TYR A CA 1
ATOM 751 C C . TYR A 1 97 ? -12.466 5.755 5.844 1.00 75.19 97 TYR A C 1
ATOM 753 O O . TYR A 1 97 ? -12.780 5.654 7.030 1.00 75.19 97 TYR A O 1
ATOM 761 N N . MET A 1 98 ? -13.372 5.977 4.886 1.00 77.06 98 MET A N 1
ATOM 762 C CA . MET A 1 98 ? -14.810 6.078 5.172 1.00 77.06 98 MET A CA 1
ATOM 763 C C . MET A 1 98 ? -15.358 4.788 5.802 1.00 77.06 98 MET A C 1
ATOM 765 O O . MET A 1 98 ? -16.157 4.831 6.737 1.00 77.06 98 MET A O 1
ATOM 769 N N . ILE A 1 99 ? -14.910 3.617 5.334 1.00 77.31 99 ILE A N 1
ATOM 770 C CA . ILE A 1 99 ? -15.316 2.328 5.912 1.00 77.31 99 ILE A CA 1
ATOM 771 C C . ILE A 1 99 ? -14.783 2.187 7.339 1.00 77.31 99 ILE A C 1
ATOM 773 O O . ILE A 1 99 ? -15.552 1.813 8.224 1.00 77.31 99 ILE A O 1
ATOM 777 N N . LEU A 1 100 ? -13.509 2.523 7.593 1.00 76.00 100 LEU A N 1
ATOM 778 C CA . LEU A 1 100 ? -12.884 2.461 8.926 1.00 76.00 100 LEU A CA 1
ATOM 779 C C . LEU A 1 100 ? -13.690 3.220 9.989 1.00 76.00 100 LEU A C 1
ATOM 781 O O . LEU A 1 100 ? -13.649 2.880 11.170 1.00 76.00 100 LEU A O 1
ATOM 785 N N . GLN A 1 101 ? -14.453 4.231 9.596 1.00 68.56 101 GLN A N 1
ATOM 786 C CA . GLN A 1 101 ? -15.347 4.931 10.503 1.00 68.56 101 GLN A CA 1
ATOM 787 C C . GLN A 1 101 ? -16.614 4.172 10.864 1.00 68.56 101 GLN A C 1
ATOM 789 O O . GLN A 1 101 ? -17.025 4.178 12.022 1.00 68.56 101 GLN A O 1
ATOM 794 N N . ARG A 1 102 ? -17.230 3.527 9.878 1.00 72.00 102 ARG A N 1
ATOM 795 C CA . ARG A 1 102 ? -18.491 2.806 10.060 1.00 72.00 102 ARG A CA 1
ATOM 796 C C . ARG A 1 102 ? -18.284 1.440 10.704 1.00 72.00 102 ARG A C 1
ATOM 798 O O . ARG A 1 102 ? -19.234 0.849 11.202 1.00 72.00 102 ARG A O 1
ATOM 805 N N . VAL A 1 103 ? -17.047 0.940 10.711 1.00 75.69 103 VAL A N 1
ATOM 806 C CA . VAL A 1 103 ? -16.696 -0.349 11.311 1.00 75.69 103 VAL A CA 1
ATOM 807 C C . VAL A 1 103 ? -15.623 -0.208 12.390 1.00 75.69 103 VAL A C 1
ATOM 809 O O . VAL A 1 103 ? -14.947 0.813 12.513 1.00 75.69 103 VAL A O 1
ATOM 812 N N . SER A 1 104 ? -15.459 -1.243 13.213 1.00 76.31 104 SER A N 1
ATOM 813 C CA . SER A 1 104 ? -14.345 -1.290 14.163 1.00 76.31 104 SER A CA 1
ATOM 814 C C . SER A 1 104 ? -13.003 -1.447 13.418 1.00 76.31 104 SER A C 1
ATOM 816 O O . SER A 1 104 ? -12.973 -2.082 12.357 1.00 76.31 104 SER A O 1
ATOM 818 N N . PRO A 1 105 ? -11.865 -0.976 13.969 1.00 73.00 105 PRO A N 1
ATOM 819 C CA . PRO A 1 105 ? -10.539 -1.228 13.387 1.00 73.00 105 PRO A CA 1
ATOM 820 C C . PRO A 1 105 ? -10.270 -2.718 13.148 1.00 73.00 105 PRO A C 1
ATOM 822 O O . PRO A 1 105 ? -9.595 -3.105 12.197 1.00 73.00 105 PRO A O 1
ATOM 825 N N . VAL A 1 106 ? -10.853 -3.572 13.992 1.00 75.00 106 VAL A N 1
ATOM 826 C CA . VAL A 1 106 ? -10.776 -5.027 13.872 1.00 75.00 106 VAL A CA 1
ATOM 827 C C . VAL A 1 106 ? -11.487 -5.523 12.611 1.00 75.00 106 VAL A C 1
ATOM 829 O O . VAL A 1 106 ? -10.920 -6.320 11.868 1.00 75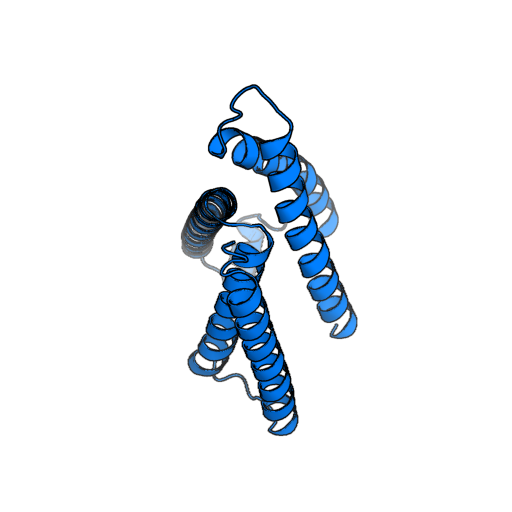.00 106 VAL A O 1
ATOM 832 N N . THR A 1 107 ? -12.702 -5.044 12.345 1.00 79.00 107 THR A N 1
ATOM 833 C CA . THR A 1 107 ? -13.476 -5.406 11.148 1.00 79.00 107 THR A CA 1
ATOM 834 C C . THR A 1 107 ? -12.810 -4.888 9.875 1.00 79.00 107 THR A C 1
ATOM 836 O O . THR A 1 107 ? -12.729 -5.615 8.886 1.00 79.00 107 THR A O 1
ATOM 839 N N . HIS A 1 108 ? -12.281 -3.660 9.907 1.00 79.00 108 HIS A N 1
ATOM 840 C CA . HIS A 1 108 ? -11.525 -3.083 8.791 1.00 79.00 108 HIS A CA 1
ATOM 841 C C . HIS A 1 108 ? -10.274 -3.910 8.470 1.00 79.00 108 HIS A C 1
ATOM 843 O O . HIS A 1 108 ? -10.028 -4.243 7.312 1.00 79.00 108 HIS A O 1
ATOM 849 N N . SER A 1 109 ? -9.546 -4.346 9.502 1.00 77.06 109 SER A N 1
ATOM 850 C CA . SER A 1 109 ? -8.384 -5.225 9.356 1.00 77.06 109 SER A CA 1
ATOM 851 C C . SER A 1 109 ? -8.741 -6.574 8.710 1.00 77.06 109 SER A C 1
ATOM 853 O O . SER A 1 109 ? -8.039 -7.017 7.802 1.00 77.06 109 SER A O 1
ATOM 855 N N . VAL A 1 110 ? -9.876 -7.182 9.082 1.00 79.12 110 VAL A N 1
ATOM 856 C CA . VAL A 1 110 ? -10.385 -8.409 8.436 1.00 79.12 110 VAL A CA 1
ATOM 857 C C . VAL A 1 110 ? -10.725 -8.175 6.959 1.00 79.12 110 VAL A C 1
ATOM 859 O O . VAL A 1 110 ? -10.352 -8.982 6.108 1.00 79.12 110 VAL A O 1
ATOM 862 N N . GLY A 1 111 ? -11.381 -7.059 6.627 1.00 80.69 111 GLY A N 1
ATOM 863 C CA . GLY A 1 111 ? -11.649 -6.688 5.233 1.00 80.69 111 GLY A CA 1
ATOM 864 C C . GLY A 1 111 ? -10.362 -6.521 4.420 1.00 80.69 111 GLY A C 1
ATOM 865 O O . GLY A 1 111 ? -10.258 -7.026 3.303 1.00 80.69 111 GLY A O 1
ATOM 866 N N . ASN A 1 112 ? -9.341 -5.900 5.015 1.00 83.06 112 ASN A N 1
ATOM 867 C CA . ASN A 1 112 ? -8.025 -5.758 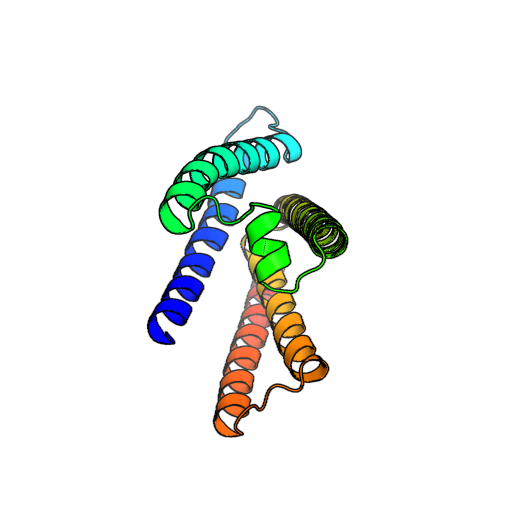4.397 1.00 83.06 112 ASN A CA 1
ATOM 868 C C . ASN A 1 112 ? -7.349 -7.120 4.157 1.00 83.06 112 ASN A C 1
ATOM 870 O O . ASN A 1 112 ? -6.728 -7.321 3.116 1.00 83.06 112 ASN A O 1
ATOM 874 N N . CYS A 1 113 ? -7.495 -8.077 5.078 1.00 80.31 113 CYS A N 1
ATOM 875 C CA . CYS A 1 113 ? -7.017 -9.446 4.889 1.00 80.31 113 CYS A CA 1
ATOM 876 C C . CYS A 1 113 ? -7.684 -10.127 3.686 1.00 80.31 113 CYS A C 1
ATOM 878 O O . CYS A 1 113 ? -6.982 -10.668 2.836 1.00 80.31 113 CYS A O 1
ATOM 880 N N . VAL A 1 114 ? -9.014 -10.047 3.570 1.00 81.19 114 VAL A N 1
ATOM 881 C CA . VAL A 1 114 ? -9.751 -10.626 2.431 1.00 81.19 114 VAL A CA 1
ATOM 882 C C . VAL A 1 114 ? -9.335 -9.970 1.114 1.00 81.19 114 VAL A C 1
ATOM 884 O O . VAL A 1 114 ? -9.050 -10.679 0.153 1.00 81.19 114 VAL A O 1
ATOM 887 N N . LYS A 1 115 ? -9.211 -8.633 1.077 1.00 84.69 115 LYS A N 1
ATOM 888 C CA . LYS A 1 115 ? -8.714 -7.913 -0.106 1.00 84.69 115 LYS A CA 1
ATOM 889 C C . LYS A 1 115 ? -7.367 -8.474 -0.574 1.00 84.69 115 LYS A C 1
ATOM 891 O O . LYS A 1 115 ? -7.186 -8.699 -1.766 1.00 84.69 115 LYS A O 1
ATOM 896 N N . ARG A 1 116 ? -6.425 -8.710 0.346 1.00 85.38 116 ARG A N 1
ATOM 897 C CA . ARG A 1 116 ? -5.100 -9.253 0.000 1.00 85.38 116 ARG A CA 1
ATOM 898 C C . ARG A 1 116 ? -5.185 -10.645 -0.608 1.00 85.38 116 ARG A C 1
ATOM 900 O O . ARG A 1 116 ? -4.493 -10.893 -1.586 1.00 85.38 116 ARG A O 1
ATOM 907 N N . VAL A 1 117 ? -6.038 -11.519 -0.068 1.00 83.81 117 VAL A N 1
ATOM 908 C CA . VAL A 1 117 ? -6.259 -12.863 -0.629 1.00 83.81 117 VAL A CA 1
ATOM 909 C C . VAL A 1 117 ? -6.721 -12.764 -2.082 1.00 83.81 117 VAL A C 1
ATOM 911 O O . VAL A 1 117 ? -6.131 -13.395 -2.954 1.00 83.81 117 VAL A O 1
ATOM 914 N N . VAL A 1 118 ? -7.721 -11.919 -2.352 1.00 85.50 118 VAL A N 1
ATOM 915 C CA . VAL A 1 118 ? -8.252 -11.714 -3.709 1.00 85.50 118 VAL A CA 1
ATOM 916 C C . VAL A 1 118 ? -7.165 -11.199 -4.653 1.00 85.50 118 VAL A C 1
ATOM 918 O O . VAL A 1 118 ? -7.007 -11.737 -5.746 1.00 85.50 118 VAL A O 1
ATOM 921 N N . VAL A 1 119 ? -6.378 -10.207 -4.223 1.00 86.12 119 VAL A N 1
ATOM 922 C CA . VAL A 1 119 ? -5.289 -9.644 -5.036 1.00 86.12 119 VAL A CA 1
ATOM 923 C C . VAL A 1 119 ? -4.236 -10.707 -5.362 1.00 86.12 119 VAL A C 1
ATOM 925 O O . VAL A 1 119 ? -3.911 -10.857 -6.534 1.00 86.12 119 VAL A O 1
ATOM 928 N N . ILE A 1 120 ? -3.770 -11.488 -4.380 1.00 87.44 120 ILE A N 1
ATOM 929 C CA . ILE A 1 120 ? -2.774 -12.557 -4.593 1.00 87.44 120 ILE A CA 1
ATOM 930 C C . ILE A 1 120 ? -3.286 -13.598 -5.597 1.00 87.44 120 ILE A C 1
ATOM 932 O O . ILE A 1 120 ? -2.581 -13.948 -6.542 1.00 87.44 120 ILE A O 1
ATOM 936 N N . VAL A 1 121 ? -4.519 -14.080 -5.421 1.00 85.00 121 VAL A N 1
ATOM 937 C CA . VAL A 1 121 ? -5.098 -15.096 -6.315 1.00 85.00 121 VAL A CA 1
ATOM 938 C C . VAL A 1 121 ? 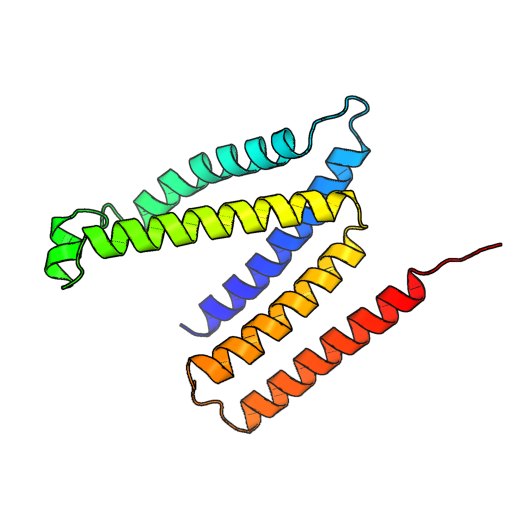-5.260 -14.536 -7.730 1.00 85.00 121 VAL A C 1
ATOM 940 O O . VAL A 1 121 ? -4.827 -15.166 -8.691 1.00 85.00 121 VAL A O 1
ATOM 943 N N . SER A 1 122 ? -5.807 -13.323 -7.865 1.00 86.94 122 SER A N 1
ATOM 944 C CA . SER A 1 122 ? -5.966 -12.671 -9.170 1.00 86.94 122 SER A CA 1
ATOM 945 C C . SER A 1 122 ? -4.630 -12.416 -9.871 1.00 86.94 122 SER A C 1
ATOM 947 O O . SER A 1 122 ? -4.537 -12.616 -11.079 1.00 86.94 122 SER A O 1
ATOM 949 N N . SER A 1 123 ? -3.578 -12.037 -9.133 1.00 86.88 123 SER A N 1
ATOM 950 C CA . SER A 1 123 ? -2.267 -11.757 -9.718 1.00 86.88 123 SER A CA 1
ATOM 951 C C . SER A 1 123 ? -1.598 -13.022 -10.236 1.00 86.88 123 SER A C 1
ATOM 953 O O . SER A 1 123 ? -0.996 -12.982 -11.300 1.00 86.88 123 SER A O 1
ATOM 955 N N . VAL A 1 124 ? -1.728 -14.147 -9.523 1.00 86.50 124 VAL A N 1
ATOM 956 C CA . VAL A 1 124 ? -1.184 -15.434 -9.985 1.00 86.50 124 VAL A CA 1
ATOM 957 C C . VAL A 1 124 ? -1.896 -15.894 -11.258 1.00 86.50 124 VAL A C 1
ATOM 959 O O . VAL A 1 124 ? -1.235 -16.324 -12.197 1.00 86.50 124 VAL A O 1
ATOM 962 N N . ILE A 1 125 ? -3.226 -15.750 -11.324 1.00 86.69 125 ILE A N 1
ATOM 963 C CA . ILE A 1 125 ? -4.010 -16.120 -12.512 1.00 86.69 125 ILE A CA 1
ATOM 964 C C . ILE A 1 125 ? -3.657 -15.223 -13.708 1.00 86.69 125 ILE A C 1
ATOM 966 O O . ILE A 1 125 ? -3.447 -15.727 -14.806 1.00 86.69 125 ILE A O 1
ATOM 970 N N . PHE A 1 126 ? -3.581 -13.905 -13.501 1.00 89.31 126 PHE A N 1
ATOM 971 C CA . PHE A 1 126 ? -3.391 -12.939 -14.585 1.00 89.31 126 PHE A CA 1
ATOM 972 C C . PHE A 1 126 ? -1.946 -12.868 -15.092 1.00 89.31 126 PHE A C 1
ATOM 974 O O . PHE A 1 126 ? -1.721 -12.852 -16.296 1.00 89.31 126 PHE A O 1
ATOM 981 N N . PHE A 1 127 ? -0.960 -12.827 -14.188 1.00 88.19 127 PHE A N 1
ATOM 982 C CA . PHE A 1 127 ? 0.457 -12.739 -14.562 1.00 88.19 127 PHE A CA 1
ATOM 983 C C . PHE A 1 127 ? 1.094 -14.103 -14.840 1.00 88.19 127 PHE A C 1
ATOM 985 O O . PHE A 1 127 ? 2.253 -14.139 -15.246 1.00 88.19 127 PHE A O 1
ATOM 992 N N . GLN A 1 128 ? 0.367 -15.204 -14.601 1.00 83.12 128 GLN A N 1
ATOM 993 C CA . GLN A 1 128 ? 0.846 -16.582 -14.760 1.00 83.12 128 GLN A CA 1
ATOM 994 C C . GLN A 1 128 ? 2.239 -16.793 -14.149 1.00 83.12 128 GLN A C 1
ATOM 996 O O . GLN A 1 128 ? 3.094 -17.483 -14.705 1.00 83.12 128 GLN A O 1
ATOM 1001 N N . THR A 1 129 ? 2.492 -16.157 -13.002 1.00 82.06 129 THR A N 1
ATOM 1002 C CA . THR A 1 129 ? 3.791 -16.228 -12.340 1.00 82.06 129 THR A CA 1
ATOM 1003 C C . THR A 1 129 ? 4.072 -17.675 -11.933 1.00 82.06 129 THR A C 1
ATOM 1005 O O . THR A 1 129 ? 3.214 -18.297 -11.304 1.00 82.06 129 THR A O 1
ATOM 1008 N N . PRO A 1 130 ? 5.251 -18.236 -12.261 1.00 77.94 130 PRO A N 1
ATOM 1009 C CA . PRO A 1 130 ? 5.561 -19.623 -11.946 1.00 77.94 130 PRO A CA 1
ATOM 1010 C C . PRO A 1 130 ? 5.678 -19.795 -10.428 1.00 77.94 130 PRO A C 1
ATOM 1012 O O . PRO A 1 130 ? 6.649 -19.369 -9.802 1.00 77.94 130 PRO A O 1
ATOM 1015 N N . VAL A 1 131 ? 4.662 -20.412 -9.823 1.00 82.44 131 VAL A N 1
ATOM 1016 C CA . VAL A 1 131 ? 4.640 -20.730 -8.393 1.00 82.44 131 VAL A CA 1
ATOM 1017 C C . VAL A 1 131 ? 5.052 -22.187 -8.213 1.00 82.44 131 VAL A C 1
ATOM 1019 O O . VAL A 1 131 ? 4.354 -23.095 -8.656 1.00 82.44 131 VAL A O 1
ATOM 1022 N N . SER A 1 132 ? 6.182 -22.419 -7.539 1.00 89.56 132 SER A N 1
ATOM 1023 C CA . SER A 1 132 ? 6.592 -23.771 -7.134 1.00 89.56 132 SER A CA 1
ATOM 1024 C C . SER A 1 132 ? 5.496 -24.436 -6.281 1.00 89.56 132 SER A C 1
ATOM 1026 O O . SER A 1 132 ? 4.899 -23.747 -5.446 1.00 89.56 132 SER A O 1
ATOM 1028 N N . PRO A 1 133 ? 5.254 -25.757 -6.401 1.00 85.88 133 PRO A N 1
ATOM 1029 C CA . PRO A 1 133 ? 4.248 -26.464 -5.603 1.00 85.88 133 PRO A CA 1
ATOM 1030 C C . PRO A 1 133 ? 4.384 -26.239 -4.090 1.00 85.88 133 PRO A C 1
ATOM 1032 O O . PRO A 1 133 ? 3.385 -26.088 -3.390 1.00 85.88 133 PRO A O 1
ATOM 1035 N N . ILE A 1 134 ? 5.619 -26.128 -3.588 1.00 90.62 134 ILE A N 1
ATOM 1036 C CA . ILE A 1 134 ? 5.906 -25.853 -2.171 1.00 90.62 134 ILE A CA 1
ATOM 1037 C C . ILE A 1 134 ? 5.447 -24.437 -1.784 1.00 90.62 134 ILE A C 1
ATOM 1039 O O . ILE A 1 134 ? 4.821 -24.246 -0.740 1.00 90.62 134 ILE A O 1
ATOM 1043 N N . ASN A 1 135 ? 5.687 -23.445 -2.646 1.00 86.56 135 ASN A N 1
ATOM 1044 C CA . ASN A 1 135 ? 5.252 -22.063 -2.421 1.00 86.56 135 ASN A CA 1
ATOM 1045 C C . ASN A 1 135 ? 3.728 -21.931 -2.519 1.00 86.56 135 ASN A C 1
ATOM 1047 O O . ASN A 1 135 ? 3.127 -21.188 -1.740 1.00 86.56 135 ASN A O 1
ATOM 1051 N N . ALA A 1 136 ? 3.096 -22.662 -3.441 1.00 86.38 136 ALA A N 1
ATOM 1052 C CA . ALA A 1 136 ? 1.644 -22.719 -3.562 1.00 86.38 136 ALA A CA 1
ATOM 1053 C C . ALA A 1 136 ? 1.018 -23.317 -2.295 1.00 86.38 136 ALA A C 1
ATOM 1055 O O . ALA A 1 136 ? 0.078 -22.745 -1.742 1.00 86.38 136 ALA A O 1
ATOM 1056 N N . PHE A 1 137 ? 1.594 -24.406 -1.780 1.00 89.88 137 PHE A N 1
ATOM 1057 C CA . PHE A 1 137 ? 1.151 -25.037 -0.542 1.00 89.88 137 PHE A CA 1
ATOM 1058 C C . PHE A 1 137 ? 1.310 -24.111 0.674 1.00 89.88 137 PHE A C 1
ATOM 1060 O O . PHE A 1 137 ? 0.350 -23.892 1.414 1.00 89.88 137 PHE A O 1
ATOM 1067 N N . GLY A 1 138 ? 2.481 -23.486 0.844 1.00 89.62 138 GLY A N 1
ATOM 1068 C CA . GLY A 1 138 ? 2.725 -22.530 1.930 1.00 89.62 138 GLY A CA 1
ATOM 1069 C C . GLY A 1 138 ? 1.802 -21.309 1.869 1.00 89.62 138 GLY A C 1
ATOM 1070 O O . GLY A 1 138 ? 1.256 -20.882 2.888 1.00 89.62 138 GLY A O 1
ATOM 1071 N N . THR A 1 139 ? 1.549 -20.793 0.663 1.00 86.75 139 THR A N 1
ATOM 1072 C CA . THR A 1 139 ? 0.583 -19.708 0.440 1.00 86.75 139 THR A CA 1
ATOM 1073 C C . THR A 1 139 ? -0.830 -20.165 0.802 1.00 86.75 139 THR A C 1
ATOM 1075 O O . THR A 1 139 ? -1.533 -19.452 1.513 1.00 86.75 139 THR A O 1
ATOM 1078 N N . GLY A 1 140 ? -1.232 -21.373 0.399 1.00 88.12 140 GLY A N 1
ATOM 1079 C CA . GLY A 1 140 ? -2.525 -21.962 0.746 1.00 88.12 140 GLY A CA 1
ATOM 1080 C C . GLY A 1 140 ? -2.751 -22.054 2.257 1.00 88.12 140 GLY A C 1
ATOM 1081 O O . GLY A 1 140 ? -3.785 -21.599 2.746 1.00 88.12 140 GLY A O 1
ATOM 1082 N N . ILE A 1 141 ? -1.761 -22.544 3.013 1.00 91.69 141 ILE A N 1
ATOM 1083 C CA . ILE A 1 141 ? -1.823 -22.605 4.483 1.00 91.69 141 ILE A CA 1
ATOM 1084 C C . ILE A 1 141 ? -1.945 -21.202 5.089 1.00 91.69 141 ILE A C 1
ATOM 1086 O O . ILE A 1 141 ? -2.789 -20.975 5.959 1.00 91.69 141 ILE A O 1
ATOM 1090 N N . ALA A 1 142 ? -1.145 -20.239 4.623 1.00 87.50 142 ALA A N 1
ATOM 1091 C CA . ALA A 1 142 ? -1.194 -18.868 5.125 1.00 87.50 142 ALA A CA 1
ATOM 1092 C C . ALA A 1 142 ? -2.567 -18.216 4.878 1.00 87.50 142 ALA A C 1
ATOM 1094 O O . ALA A 1 142 ? -3.144 -17.607 5.783 1.00 87.50 142 ALA A O 1
ATOM 1095 N N . LEU A 1 143 ? -3.129 -18.385 3.677 1.00 85.19 143 LEU A N 1
ATOM 1096 C CA . LEU A 1 143 ? -4.454 -17.874 3.324 1.00 85.19 143 LEU A CA 1
ATOM 1097 C C . LEU A 1 143 ? -5.561 -18.556 4.140 1.00 85.19 143 LEU A C 1
ATOM 1099 O O . LEU A 1 143 ? -6.460 -17.871 4.632 1.00 85.19 143 LEU A O 1
ATOM 1103 N N . ALA A 1 144 ? -5.471 -19.872 4.352 1.00 87.31 144 ALA A N 1
ATOM 1104 C CA . ALA A 1 144 ? -6.403 -20.617 5.195 1.00 87.31 144 ALA A CA 1
ATOM 1105 C C . ALA A 1 144 ? -6.371 -20.125 6.653 1.00 87.31 144 ALA A C 1
ATOM 1107 O O . ALA A 1 144 ? -7.424 -19.867 7.239 1.00 87.31 144 ALA A O 1
ATOM 1108 N N . GLY A 1 145 ? -5.181 -19.906 7.220 1.00 87.44 145 GLY A N 1
ATOM 1109 C CA . GLY A 1 145 ? -5.018 -19.347 8.564 1.00 87.44 145 GLY A CA 1
ATOM 1110 C C . GLY A 1 145 ? -5.627 -17.948 8.700 1.00 87.44 145 GLY A C 1
ATOM 1111 O O . GLY A 1 145 ? -6.368 -17.675 9.647 1.00 87.44 145 GLY A O 1
ATOM 1112 N N . VAL A 1 146 ? -5.396 -17.073 7.716 1.00 82.62 146 VAL A N 1
ATOM 1113 C CA . VAL A 1 146 ? -5.988 -15.724 7.675 1.00 82.62 146 VAL A CA 1
ATOM 1114 C C . VAL A 1 146 ? -7.514 -15.783 7.553 1.00 82.62 146 VAL A C 1
ATOM 1116 O O . VAL A 1 146 ? -8.217 -15.021 8.230 1.00 82.62 146 VAL A O 1
ATOM 1119 N N . PHE A 1 147 ? -8.045 -16.689 6.729 1.00 82.06 147 PHE A N 1
ATOM 1120 C CA . PHE A 1 147 ? -9.483 -16.888 6.568 1.00 82.06 147 PHE A CA 1
ATOM 1121 C C . PHE A 1 147 ? -10.131 -17.376 7.868 1.00 82.06 147 PHE A C 1
ATOM 1123 O O . PHE A 1 147 ? -11.101 -16.776 8.337 1.00 82.06 147 PHE A O 1
ATOM 1130 N N . LEU A 1 148 ? -9.564 -18.404 8.503 1.00 85.75 148 LEU A N 1
ATOM 1131 C CA . LEU A 1 148 ? -10.047 -18.940 9.777 1.00 85.75 148 LEU A CA 1
ATOM 1132 C C . LEU A 1 148 ? -10.015 -17.880 10.883 1.00 85.75 148 LEU A C 1
ATOM 1134 O O . LEU A 1 148 ? -11.029 -17.662 11.549 1.00 85.75 148 LEU A O 1
ATOM 1138 N N . TYR A 1 149 ? -8.904 -17.151 11.028 1.00 83.19 149 TYR A N 1
ATOM 1139 C CA . TYR A 1 149 ? -8.789 -16.051 11.989 1.00 83.19 149 TYR A CA 1
ATOM 1140 C C . TYR A 1 149 ? -9.874 -14.989 11.772 1.00 83.19 149 TYR A C 1
ATOM 1142 O O . TYR A 1 149 ? -10.555 -14.569 12.712 1.00 83.19 149 TYR A O 1
ATOM 1150 N N . SER A 1 150 ? -10.084 -14.599 10.513 1.00 76.88 150 SER A N 1
ATOM 1151 C CA . SER A 1 150 ? -11.110 -13.636 10.116 1.00 76.88 150 SER A CA 1
ATOM 1152 C C . SER A 1 150 ? -12.519 -14.109 10.485 1.00 76.88 150 SER A C 1
ATOM 1154 O O . SER A 1 150 ? -13.328 -13.322 10.980 1.00 76.88 150 SER A O 1
ATOM 1156 N N . ARG A 1 151 ? -12.815 -15.403 10.299 1.00 78.12 151 ARG A N 1
ATOM 1157 C CA . ARG A 1 151 ? -14.103 -16.009 10.666 1.00 78.12 151 ARG A CA 1
ATOM 1158 C C . ARG A 1 151 ? -14.303 -16.052 12.177 1.00 78.12 151 ARG A C 1
ATOM 1160 O O . ARG A 1 151 ? -15.329 -15.564 12.646 1.00 78.12 151 ARG A O 1
ATOM 1167 N N . VAL A 1 152 ? -13.330 -16.560 12.935 1.00 82.81 152 VAL A N 1
ATOM 1168 C CA . VAL A 1 152 ? -13.407 -16.657 14.404 1.00 82.81 152 VAL A CA 1
ATOM 1169 C C . VAL A 1 152 ? -13.593 -15.278 15.030 1.00 82.81 152 VAL A C 1
ATOM 1171 O O . VAL A 1 152 ? -14.463 -15.087 15.881 1.00 82.81 152 VAL A O 1
ATOM 1174 N N . LYS A 1 153 ? -12.825 -14.284 14.580 1.00 73.75 153 LYS A N 1
ATOM 1175 C CA . LYS A 1 153 ? -12.910 -12.927 15.126 1.00 73.75 153 LYS A CA 1
ATOM 1176 C C . LYS A 1 153 ? -14.229 -12.239 14.776 1.00 73.75 153 LYS A C 1
ATOM 1178 O O . LYS A 1 153 ? -14.760 -11.509 15.605 1.00 73.75 153 LYS A O 1
ATOM 1183 N N . ARG A 1 154 ? -14.798 -12.513 13.595 1.00 69.38 154 ARG A N 1
ATOM 1184 C CA . ARG A 1 154 ? -16.139 -12.038 13.217 1.00 69.38 154 ARG A CA 1
ATOM 1185 C C . ARG A 1 154 ? -17.238 -12.673 14.069 1.00 69.38 154 ARG A C 1
ATOM 1187 O O . ARG A 1 154 ? -18.178 -11.979 14.433 1.00 69.38 154 ARG A O 1
ATOM 1194 N N . ILE A 1 155 ? -17.117 -13.963 14.391 1.00 73.19 155 ILE A N 1
ATOM 1195 C CA . ILE A 1 155 ? -18.069 -14.676 15.257 1.00 73.19 155 ILE A CA 1
ATOM 1196 C C . ILE A 1 155 ? -18.037 -14.089 16.672 1.00 73.19 155 ILE A C 1
ATOM 1198 O O . ILE A 1 155 ? -19.087 -13.749 17.199 1.00 73.19 155 ILE A O 1
ATOM 1202 N N . LYS A 1 156 ? -16.844 -13.857 17.239 1.00 67.44 156 LYS A N 1
ATOM 1203 C CA . LYS A 1 156 ? -16.691 -13.207 18.555 1.00 67.44 156 LYS A CA 1
ATOM 1204 C C . LYS A 1 156 ? -17.136 -11.734 18.591 1.00 67.44 156 LYS A C 1
ATOM 1206 O O . LYS A 1 156 ? -17.300 -11.190 19.675 1.00 67.44 156 LYS A O 1
ATOM 1211 N N . ALA A 1 157 ? -17.292 -11.080 17.437 1.00 62.59 157 ALA A N 1
ATOM 1212 C CA . ALA A 1 157 ? -17.712 -9.680 17.334 1.00 62.59 157 ALA A CA 1
ATOM 1213 C C . ALA A 1 157 ? -19.242 -9.483 17.216 1.00 62.59 157 ALA A C 1
ATOM 1215 O O . ALA A 1 157 ? -19.701 -8.350 17.336 1.00 62.59 157 ALA A O 1
ATOM 1216 N N . LYS A 1 158 ? -20.035 -10.545 16.993 1.00 47.66 158 LYS A N 1
ATOM 1217 C CA . LYS A 1 158 ? -21.503 -10.540 17.190 1.00 47.66 158 LYS A CA 1
ATOM 1218 C C . LYS A 1 158 ? -21.807 -10.932 18.655 1.00 47.66 158 LYS A C 1
ATOM 1220 O O . LYS A 1 158 ? -21.040 -11.695 19.228 1.00 47.66 158 LYS A O 1
ATOM 1225 N N . PRO A 1 159 ? -22.837 -10.359 19.296 1.00 50.53 159 PRO A N 1
ATOM 1226 C CA . PRO A 1 159 ? -22.713 -9.712 20.602 1.00 50.53 159 PRO A CA 1
ATOM 1227 C C . PRO A 1 159 ? -22.828 -10.659 21.803 1.00 50.53 159 PRO A C 1
ATOM 1229 O O . PRO A 1 159 ? -23.566 -11.639 21.770 1.00 50.53 159 PRO A O 1
ATOM 1232 N N . LYS A 1 160 ? -22.203 -10.253 22.920 1.00 43.44 160 LYS A N 1
ATOM 1233 C CA . LYS A 1 160 ? -22.864 -10.366 24.225 1.00 43.44 160 LYS A CA 1
ATOM 1234 C C . LYS A 1 160 ? -24.115 -9.488 24.154 1.00 43.44 160 LYS A C 1
ATOM 1236 O O . LYS A 1 160 ? -24.011 -8.266 24.211 1.00 43.44 160 LYS A O 1
ATOM 1241 N N . THR A 1 161 ? -25.257 -10.123 23.931 1.00 44.66 161 THR A N 1
ATOM 1242 C CA . THR A 1 161 ? -26.575 -9.567 24.225 1.00 44.66 161 THR A CA 1
ATOM 1243 C C . THR A 1 161 ? -27.068 -10.306 25.460 1.00 44.66 161 THR A C 1
ATOM 1245 O O . THR A 1 161 ? -27.463 -11.463 25.354 1.00 44.66 161 THR A O 1
ATOM 1248 N N . ALA A 1 162 ? -26.914 -9.659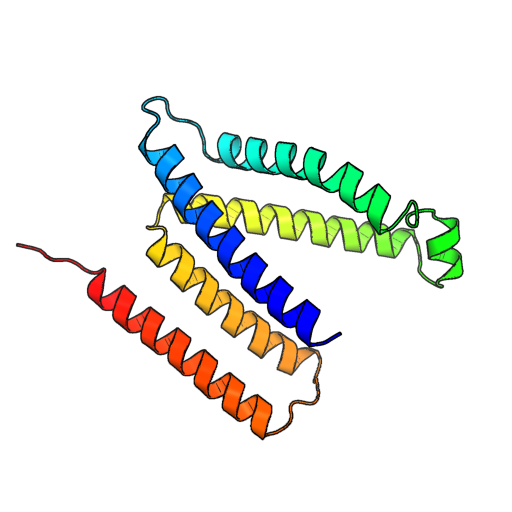 26.610 1.00 37.41 162 ALA A N 1
ATOM 1249 C CA . ALA A 1 162 ? -27.701 -9.766 27.837 1.00 37.41 162 ALA A CA 1
ATOM 1250 C C . ALA A 1 162 ? -27.112 -8.730 28.799 1.00 37.41 162 ALA A C 1
ATOM 1252 O O . ALA A 1 162 ? -25.897 -8.844 29.091 1.00 37.41 162 ALA A O 1
#

Foldseek 3Di:
DVVVVVVVVVVCVVVVLVCLQVLVVVCVPDPPRPDLCNVVVVVVVVVCVVVVVVCCVPVNVCVDPVNCVVVVHDNVVCVVVVVVVVVVVVVVVSVLSVVSVVDPSLLSVLVVLVVVVVVVVVCCVPVVPDADPVNVVVVVVVNVVSVVVSVVVVVPVPDPDD

Organism: NCBI:txid362788